Protein AF-A0A2I0B7U6-F1 (afdb_monomer_lite)

Sequence (102 aa):
MCQIKNRWLNLAKKLVETNRHIIYPLVYLLIKLVLTLPVATASIERAFSAMNIVKSLLRNKMGDLWMNDCLVTFIERDIFNKVDNELILQCFQNMKSRRAQL

Radius of gyration: 34.3 Å; chains: 1; bounding box: 72×43×78 Å

pLDDT: mean 74.24, std 9.7, range [41.28, 87.12]

Structure (mmCIF, N/CA/C/O backbone):
data_AF-A0A2I0B7U6-F1
#
_entry.id   AF-A0A2I0B7U6-F1
#
loop_
_atom_site.group_PDB
_atom_site.id
_atom_site.type_symbol
_atom_site.label_atom_id
_atom_site.label_alt_id
_atom_site.label_comp_id
_atom_site.label_asym_id
_atom_site.label_entity_id
_atom_site.label_seq_id
_atom_site.pdbx_PDB_ins_code
_atom_site.Cartn_x
_atom_site.Cartn_y
_atom_site.Cartn_z
_atom_site.occupancy
_atom_site.B_iso_or_equiv
_atom_site.auth_seq_id
_atom_site.auth_comp_id
_atom_site.auth_asym_id
_atom_site.auth_atom_id
_atom_site.pdbx_PDB_model_num
ATOM 1 N N . MET A 1 1 ? 22.598 -9.093 -3.338 1.00 52.69 1 MET A N 1
ATOM 2 C CA . MET A 1 1 ? 21.965 -8.212 -4.353 1.00 52.69 1 MET A CA 1
ATOM 3 C C . MET A 1 1 ? 22.830 -7.002 -4.747 1.00 52.69 1 MET A C 1
ATOM 5 O O . MET A 1 1 ? 22.967 -6.742 -5.936 1.00 52.69 1 MET A O 1
ATOM 9 N N . CYS A 1 2 ? 23.467 -6.288 -3.804 1.00 55.03 2 CYS A N 1
ATOM 10 C CA . CYS A 1 2 ? 24.220 -5.051 -4.100 1.00 55.03 2 CYS A CA 1
ATOM 11 C C . CYS A 1 2 ? 25.475 -5.213 -4.985 1.00 55.03 2 CYS A C 1
ATOM 13 O O . CYS A 1 2 ? 25.720 -4.361 -5.835 1.00 55.03 2 CYS A O 1
ATOM 15 N N . GLN A 1 3 ? 26.238 -6.306 -4.850 1.00 54.09 3 GLN A N 1
ATOM 16 C CA . GLN A 1 3 ? 27.499 -6.481 -5.597 1.00 54.09 3 GLN A CA 1
ATOM 17 C C . GLN A 1 3 ? 27.292 -6.636 -7.113 1.00 54.09 3 GLN A C 1
ATOM 19 O O . GLN A 1 3 ? 28.022 -6.065 -7.920 1.00 54.09 3 GLN A O 1
ATOM 24 N N . ILE A 1 4 ? 26.245 -7.363 -7.513 1.00 64.25 4 ILE A N 1
ATOM 25 C CA . ILE A 1 4 ? 25.906 -7.584 -8.925 1.00 64.25 4 ILE A CA 1
ATOM 26 C C . ILE A 1 4 ? 25.378 -6.284 -9.549 1.00 64.25 4 ILE A C 1
ATOM 28 O O . ILE A 1 4 ? 25.792 -5.912 -10.645 1.00 64.25 4 ILE A O 1
ATOM 32 N N . LYS A 1 5 ? 24.535 -5.535 -8.824 1.00 67.81 5 LYS A N 1
ATOM 33 C CA . LYS A 1 5 ? 23.945 -4.272 -9.297 1.00 67.81 5 LYS A CA 1
ATOM 34 C C . LYS A 1 5 ? 25.002 -3.209 -9.628 1.00 67.81 5 LYS A C 1
ATOM 36 O O . LYS A 1 5 ? 24.905 -2.560 -10.667 1.00 67.81 5 LYS A O 1
ATOM 41 N N . ASN A 1 6 ? 26.040 -3.077 -8.800 1.00 71.81 6 ASN A N 1
ATOM 42 C CA . ASN A 1 6 ? 27.118 -2.103 -9.018 1.00 71.81 6 ASN A CA 1
ATOM 43 C C . ASN A 1 6 ? 27.964 -2.420 -10.260 1.00 71.81 6 ASN A C 1
ATOM 45 O O . ASN A 1 6 ? 28.390 -1.515 -10.976 1.00 71.81 6 ASN A O 1
ATOM 49 N N . ARG A 1 7 ? 28.160 -3.706 -10.566 1.00 75.88 7 ARG A N 1
ATOM 50 C CA . ARG A 1 7 ? 28.907 -4.140 -11.751 1.00 75.88 7 ARG A CA 1
ATOM 51 C C . ARG A 1 7 ? 28.167 -3.807 -13.051 1.00 75.88 7 ARG A C 1
ATOM 53 O O . ARG A 1 7 ? 28.780 -3.259 -13.964 1.00 75.88 7 ARG A O 1
ATOM 60 N N . TRP A 1 8 ? 26.857 -4.052 -13.114 1.00 74.94 8 TRP A N 1
ATOM 61 C CA . TRP A 1 8 ? 26.028 -3.677 -14.271 1.00 74.94 8 TRP A CA 1
ATOM 62 C C . TRP A 1 8 ? 25.884 -2.160 -14.433 1.00 74.94 8 TRP A C 1
ATOM 64 O O . TRP A 1 8 ? 25.889 -1.668 -15.558 1.00 74.94 8 TRP A O 1
ATOM 74 N N . LEU A 1 9 ? 25.837 -1.406 -13.329 1.00 78.06 9 LEU A N 1
ATOM 75 C CA . LEU A 1 9 ? 25.820 0.059 -13.362 1.00 78.06 9 LEU A CA 1
ATOM 76 C C . LEU A 1 9 ? 27.102 0.633 -13.985 1.00 78.06 9 LEU A C 1
ATOM 78 O O . LEU A 1 9 ? 27.032 1.533 -14.820 1.00 78.06 9 LEU A O 1
ATOM 82 N N . ASN A 1 10 ? 28.266 0.090 -13.623 1.00 81.31 10 ASN A N 1
ATOM 83 C CA . ASN A 1 10 ? 29.546 0.518 -14.190 1.00 81.31 10 ASN A CA 1
ATOM 84 C C . ASN A 1 10 ? 29.660 0.177 -15.685 1.00 81.31 10 ASN A C 1
ATOM 86 O O . ASN A 1 10 ? 30.207 0.964 -16.455 1.00 81.31 10 ASN A O 1
ATOM 90 N N . LEU A 1 11 ? 29.108 -0.966 -16.108 1.00 77.44 11 LEU A N 1
ATOM 91 C CA . LEU A 1 11 ? 29.022 -1.341 -17.522 1.00 77.44 11 LEU A CA 1
ATOM 92 C C . LEU A 1 11 ? 28.092 -0.405 -18.305 1.00 77.44 11 LEU A C 1
ATOM 94 O O . LEU A 1 11 ? 28.467 0.061 -19.377 1.00 77.44 11 LEU A O 1
ATOM 98 N N . ALA A 1 12 ? 26.920 -0.078 -17.754 1.00 76.25 12 ALA A N 1
ATOM 99 C CA . ALA A 1 12 ? 25.984 0.859 -18.370 1.00 76.25 12 ALA A CA 1
ATOM 100 C C . ALA A 1 12 ? 26.597 2.261 -18.531 1.00 76.25 12 ALA A C 1
ATOM 102 O O . ALA A 1 12 ? 26.462 2.860 -19.595 1.00 76.25 12 ALA A O 1
ATOM 103 N N . LYS A 1 13 ? 27.327 2.756 -17.518 1.00 81.94 13 LYS A N 1
ATOM 104 C CA . LYS A 1 13 ? 28.055 4.036 -17.589 1.00 81.94 13 LYS A CA 1
ATOM 105 C C . LYS A 1 13 ? 29.097 4.039 -18.709 1.00 81.94 13 LYS A C 1
ATOM 107 O O . LYS A 1 13 ? 29.035 4.902 -19.579 1.00 81.94 13 LYS A O 1
ATOM 112 N N . LYS A 1 14 ? 29.963 3.020 -18.766 1.00 82.00 14 LYS A N 1
ATOM 113 C CA . LYS A 1 14 ? 30.962 2.885 -19.841 1.00 82.00 14 LYS A CA 1
ATOM 114 C C . LYS A 1 14 ? 30.335 2.789 -21.238 1.00 82.00 14 LYS A C 1
ATOM 116 O O . LYS A 1 14 ? 30.919 3.270 -22.206 1.00 82.00 14 LYS A O 1
ATOM 121 N N . LEU A 1 15 ? 29.156 2.174 -21.366 1.00 75.00 15 LEU A N 1
ATOM 122 C CA . LEU A 1 15 ? 28.446 2.045 -22.646 1.00 75.00 15 LEU A CA 1
ATOM 123 C C . LEU A 1 15 ? 27.873 3.385 -23.144 1.00 75.00 15 LEU A C 1
ATOM 125 O O . LEU A 1 15 ? 27.843 3.638 -24.350 1.00 75.00 15 LEU A O 1
ATOM 129 N N . VAL A 1 16 ? 27.423 4.236 -22.216 1.00 76.12 16 VAL A N 1
ATOM 130 C CA . VAL A 1 16 ? 26.952 5.597 -22.511 1.00 76.12 16 VAL A CA 1
ATOM 131 C C . VAL A 1 16 ? 28.132 6.496 -22.880 1.00 76.12 16 VAL A C 1
ATOM 133 O O . VAL A 1 16 ? 28.065 7.164 -23.905 1.00 76.12 16 VAL A O 1
ATOM 136 N N . GLU A 1 17 ? 29.235 6.432 -22.128 1.00 78.56 17 GLU A N 1
ATOM 137 C CA . GLU A 1 17 ? 30.471 7.186 -22.411 1.00 78.56 17 GLU A CA 1
ATOM 138 C C . GLU A 1 17 ? 31.062 6.866 -23.793 1.00 78.56 17 GLU A C 1
ATOM 140 O O . GLU A 1 17 ? 31.585 7.745 -24.470 1.00 78.56 17 GLU A O 1
ATOM 145 N N . THR A 1 18 ? 30.945 5.617 -24.250 1.00 76.38 18 THR A N 1
ATOM 146 C CA . THR A 1 18 ? 31.434 5.185 -25.573 1.00 76.38 18 THR A CA 1
ATOM 147 C C . THR A 1 18 ? 30.424 5.388 -26.710 1.00 76.38 18 THR A C 1
ATOM 149 O O . THR A 1 18 ? 30.666 4.913 -27.818 1.00 76.38 18 THR A O 1
ATOM 152 N N . ASN A 1 19 ? 29.286 6.059 -26.469 1.00 68.06 19 ASN A N 1
ATOM 153 C CA . ASN A 1 19 ? 28.195 6.274 -27.436 1.00 68.06 19 ASN A CA 1
ATOM 154 C C . ASN A 1 19 ? 27.645 4.991 -28.107 1.00 68.06 19 ASN A C 1
ATOM 156 O O . ASN A 1 19 ? 26.905 5.048 -29.088 1.00 68.06 19 ASN A O 1
ATOM 160 N N . ARG A 1 20 ? 27.925 3.802 -27.550 1.00 64.75 20 ARG A N 1
ATOM 161 C CA . ARG A 1 20 ? 27.495 2.508 -28.119 1.00 64.75 20 ARG A CA 1
ATOM 162 C C . ARG A 1 20 ? 26.018 2.188 -27.885 1.00 64.75 20 ARG A C 1
ATOM 164 O O . ARG A 1 20 ? 25.512 1.218 -28.446 1.00 64.75 20 ARG A O 1
ATOM 171 N N . HIS A 1 21 ? 25.320 3.012 -27.105 1.00 63.81 21 HIS A N 1
ATOM 172 C CA . HIS A 1 21 ? 23.873 2.917 -26.897 1.00 63.81 21 HIS A CA 1
ATOM 173 C C . HIS A 1 21 ? 23.064 3.098 -28.197 1.00 63.81 21 HIS A C 1
ATOM 175 O O . HIS A 1 21 ? 21.950 2.591 -28.289 1.00 63.81 21 HIS A O 1
ATOM 181 N N . ILE A 1 22 ? 23.640 3.771 -29.201 1.00 61.47 22 ILE A N 1
ATOM 182 C CA . ILE A 1 22 ? 23.021 4.038 -30.509 1.00 61.47 22 ILE A CA 1
ATOM 183 C C . ILE A 1 22 ? 23.220 2.855 -31.471 1.00 61.47 22 ILE A C 1
ATOM 185 O O . ILE A 1 22 ? 22.351 2.550 -32.279 1.00 61.47 22 ILE A O 1
ATOM 189 N N . ILE A 1 23 ? 24.355 2.156 -31.353 1.00 67.50 23 ILE A N 1
ATOM 190 C CA . ILE A 1 23 ? 24.735 1.041 -32.238 1.00 67.50 23 ILE A CA 1
ATOM 191 C C . ILE A 1 23 ? 24.020 -0.257 -31.829 1.00 67.50 23 ILE A C 1
ATOM 193 O O . ILE A 1 23 ? 23.661 -1.064 -32.681 1.00 67.50 23 ILE A O 1
ATOM 197 N N . TYR A 1 24 ? 23.769 -0.450 -30.529 1.00 70.00 24 TYR A N 1
ATOM 198 C CA . TYR A 1 24 ? 23.107 -1.648 -29.997 1.00 70.00 24 TYR A CA 1
ATOM 199 C C . TYR A 1 24 ? 21.928 -1.295 -29.074 1.00 70.00 24 TYR A C 1
ATOM 201 O O . TYR A 1 24 ? 21.985 -1.547 -27.863 1.00 70.00 24 TYR A O 1
ATOM 209 N N . PRO A 1 25 ? 20.829 -0.746 -29.624 1.00 76.19 25 PRO A N 1
ATOM 210 C CA . PRO A 1 25 ? 19.674 -0.310 -28.835 1.00 76.19 25 PRO A CA 1
ATOM 211 C C . PRO A 1 25 ? 19.016 -1.462 -28.057 1.00 76.19 25 PRO A C 1
ATOM 213 O O . PRO A 1 25 ? 18.602 -1.280 -26.913 1.00 76.19 25 PRO A O 1
ATOM 216 N N . LEU A 1 26 ? 18.992 -2.672 -28.628 1.00 78.69 26 LEU A N 1
ATOM 217 C CA . LEU A 1 26 ? 18.477 -3.887 -27.980 1.00 78.69 26 LEU A CA 1
ATOM 218 C C . LEU A 1 26 ? 19.286 -4.278 -26.735 1.00 78.69 26 LEU A C 1
ATOM 220 O O . LEU A 1 26 ? 18.716 -4.584 -25.688 1.00 78.69 26 LEU A O 1
ATOM 224 N N . VAL A 1 27 ? 20.617 -4.225 -26.824 1.00 80.25 27 VAL A N 1
ATOM 225 C CA . VAL A 1 27 ? 21.514 -4.560 -25.706 1.00 80.25 27 VAL A CA 1
ATOM 226 C C . VAL A 1 27 ? 21.381 -3.523 -24.592 1.00 80.25 27 VAL A C 1
ATOM 228 O O . VAL A 1 27 ? 21.322 -3.875 -23.414 1.00 80.25 27 VAL A O 1
ATOM 231 N N . TYR A 1 28 ? 21.263 -2.245 -24.955 1.00 79.88 28 TYR A N 1
ATOM 232 C CA . TYR A 1 28 ? 21.025 -1.175 -23.992 1.00 79.88 28 TYR A CA 1
ATOM 233 C C . TYR A 1 28 ? 19.669 -1.323 -23.279 1.00 79.88 28 TYR A C 1
ATOM 235 O O . TYR A 1 28 ? 19.595 -1.159 -22.059 1.00 79.88 28 TYR A O 1
ATOM 243 N N . LEU A 1 29 ? 18.611 -1.703 -24.005 1.00 82.38 29 LEU A N 1
ATOM 244 C CA . LEU A 1 29 ? 17.285 -1.950 -23.435 1.00 82.38 29 LEU A CA 1
ATOM 245 C C . LEU A 1 29 ? 17.293 -3.119 -22.439 1.00 82.38 29 LEU A C 1
ATOM 247 O O . LEU A 1 29 ? 16.739 -2.991 -21.348 1.00 82.38 29 LEU A O 1
ATOM 251 N N . LEU A 1 30 ? 17.971 -4.222 -22.773 1.00 83.50 30 LEU A N 1
ATOM 252 C CA . LEU A 1 30 ? 18.154 -5.369 -21.876 1.00 83.50 30 LEU A CA 1
ATOM 253 C C . LEU A 1 30 ? 18.859 -4.964 -20.575 1.00 83.50 30 LEU A C 1
ATOM 255 O O . LEU A 1 30 ? 18.376 -5.277 -19.488 1.00 83.50 30 LEU A O 1
ATOM 259 N N . ILE A 1 31 ? 19.958 -4.209 -20.668 1.00 82.25 31 ILE A N 1
ATOM 260 C CA . ILE A 1 31 ? 20.692 -3.718 -19.490 1.00 82.25 31 ILE A CA 1
ATOM 261 C C . ILE A 1 31 ? 19.804 -2.798 -18.641 1.00 82.25 31 ILE A C 1
ATOM 263 O O . ILE A 1 31 ? 19.803 -2.899 -17.413 1.00 82.25 31 ILE A O 1
ATOM 267 N N . LYS A 1 32 ? 19.011 -1.929 -19.279 1.00 82.69 32 LYS A N 1
ATOM 268 C CA . LYS A 1 32 ? 18.079 -1.027 -18.593 1.00 82.69 32 LYS A CA 1
ATOM 269 C C . LYS A 1 32 ? 16.991 -1.799 -17.842 1.00 82.69 32 LYS A C 1
ATOM 271 O O . LYS A 1 32 ? 16.750 -1.493 -16.679 1.00 82.69 32 LYS A O 1
ATOM 276 N N . LEU A 1 33 ? 16.392 -2.817 -18.463 1.00 83.44 33 LEU A N 1
ATOM 277 C CA . LEU A 1 33 ? 15.387 -3.685 -17.835 1.00 83.44 33 LEU A CA 1
ATOM 278 C C . LEU A 1 33 ? 15.968 -4.471 -16.655 1.00 83.44 33 LEU A C 1
ATOM 280 O O . LEU A 1 33 ? 15.377 -4.505 -15.580 1.00 83.44 33 LEU A O 1
ATOM 284 N N . VAL A 1 34 ? 17.162 -5.044 -16.808 1.00 85.38 34 VAL A N 1
ATOM 285 C CA . VAL A 1 34 ? 17.854 -5.751 -15.717 1.00 85.38 34 VAL A CA 1
ATOM 286 C C . VAL A 1 34 ? 18.197 -4.813 -14.558 1.00 85.38 34 VAL A C 1
ATOM 288 O O . VAL A 1 34 ? 18.203 -5.242 -13.408 1.00 85.38 34 VAL A O 1
ATOM 291 N N . LEU A 1 35 ? 18.447 -3.527 -14.818 1.00 79.69 35 LEU A N 1
ATOM 292 C CA . LEU A 1 35 ? 18.722 -2.544 -13.770 1.00 79.69 35 LEU A CA 1
ATOM 293 C C . LEU A 1 35 ? 17.448 -2.063 -13.049 1.00 79.69 35 LEU A C 1
ATOM 295 O O . LEU A 1 35 ? 17.502 -1.778 -11.848 1.00 79.69 35 LEU A O 1
ATOM 299 N N . THR A 1 36 ? 16.310 -1.988 -13.750 1.00 84.56 36 THR A N 1
ATOM 300 C CA . THR A 1 36 ? 15.012 -1.588 -13.176 1.00 84.56 36 THR A CA 1
ATOM 301 C C . THR A 1 36 ? 14.299 -2.733 -12.465 1.00 84.56 36 THR A C 1
ATOM 303 O O . THR A 1 36 ? 13.613 -2.480 -11.476 1.00 84.56 36 THR A O 1
ATOM 306 N N . LEU A 1 37 ? 14.510 -3.983 -12.888 1.00 82.44 37 LEU A N 1
ATOM 307 C CA . LEU A 1 37 ? 13.942 -5.182 -12.265 1.00 82.44 37 LEU A CA 1
ATOM 308 C C . LEU A 1 37 ? 14.181 -5.240 -10.740 1.00 82.44 37 LEU A C 1
ATOM 310 O O . LEU A 1 37 ? 13.198 -5.301 -10.014 1.00 82.44 37 LEU A O 1
ATOM 314 N N . PRO A 1 38 ? 15.412 -5.097 -10.205 1.00 78.38 38 PRO A N 1
ATOM 315 C CA . PRO A 1 38 ? 15.665 -5.091 -8.762 1.00 78.38 38 PRO A CA 1
ATOM 316 C C . PRO A 1 38 ? 14.905 -3.999 -7.999 1.00 78.38 38 PRO A C 1
ATOM 318 O O . PRO A 1 38 ? 14.570 -4.177 -6.831 1.00 78.38 38 PRO A O 1
ATOM 321 N N . VAL A 1 39 ? 14.682 -2.844 -8.635 1.00 77.50 39 VAL A N 1
ATOM 322 C CA . VAL A 1 39 ? 13.964 -1.707 -8.037 1.00 77.50 39 VAL A CA 1
ATOM 323 C C . VAL A 1 39 ? 12.459 -1.978 -8.021 1.00 77.50 39 VAL A C 1
ATOM 325 O O . VAL A 1 39 ? 11.791 -1.703 -7.022 1.00 77.50 39 VAL A O 1
ATOM 328 N N . ALA A 1 40 ? 11.936 -2.565 -9.098 1.00 77.75 40 ALA A N 1
ATOM 329 C CA . ALA A 1 40 ? 10.553 -3.008 -9.183 1.00 77.75 40 ALA A CA 1
ATOM 330 C C . ALA A 1 40 ? 10.273 -4.149 -8.192 1.00 77.75 40 ALA A C 1
ATOM 332 O O . ALA A 1 40 ? 9.317 -4.056 -7.431 1.00 77.75 40 ALA A O 1
ATOM 333 N N . THR A 1 41 ? 11.143 -5.162 -8.112 1.00 81.31 41 THR A N 1
ATOM 334 C CA . THR A 1 41 ? 11.026 -6.287 -7.170 1.00 81.31 41 THR A CA 1
ATOM 335 C C . THR A 1 41 ? 10.978 -5.809 -5.722 1.00 81.31 41 THR A C 1
ATOM 337 O O . THR A 1 41 ? 10.033 -6.143 -5.017 1.00 81.31 41 THR A O 1
ATOM 340 N N . ALA A 1 42 ? 11.903 -4.940 -5.296 1.00 80.94 42 ALA A N 1
ATOM 341 C CA . ALA A 1 42 ? 11.882 -4.390 -3.937 1.00 80.94 42 ALA A CA 1
ATOM 342 C C . ALA A 1 42 ? 10.606 -3.575 -3.643 1.00 80.94 42 ALA A C 1
ATOM 344 O O . ALA A 1 42 ? 10.098 -3.573 -2.521 1.00 80.94 42 ALA A O 1
ATOM 345 N N . SER A 1 43 ? 10.064 -2.882 -4.650 1.00 82.69 43 SER A N 1
ATOM 346 C CA . SER A 1 43 ? 8.814 -2.124 -4.512 1.00 82.69 43 SER A CA 1
ATOM 347 C C . SER A 1 43 ? 7.597 -3.042 -4.388 1.00 82.69 43 SER A C 1
ATOM 349 O O . SER A 1 43 ? 6.722 -2.777 -3.565 1.00 82.69 43 SER A O 1
ATOM 351 N N . ILE A 1 44 ? 7.568 -4.133 -5.155 1.00 83.62 44 ILE A N 1
ATOM 352 C CA . ILE A 1 44 ? 6.514 -5.153 -5.120 1.00 83.62 44 ILE A CA 1
ATOM 353 C C . ILE A 1 44 ? 6.547 -5.908 -3.789 1.00 83.62 44 ILE A C 1
ATOM 355 O O . ILE A 1 44 ? 5.512 -6.025 -3.144 1.00 83.62 44 ILE A O 1
ATOM 359 N N . GLU A 1 45 ? 7.719 -6.353 -3.332 1.00 82.69 45 GLU A N 1
ATOM 360 C CA . GLU A 1 45 ? 7.886 -7.030 -2.037 1.00 82.69 45 GLU A CA 1
ATOM 361 C C . GLU A 1 45 ? 7.434 -6.139 -0.875 1.00 82.69 45 GLU A C 1
ATOM 363 O O . GLU A 1 45 ? 6.700 -6.578 0.012 1.00 82.69 45 GLU A O 1
ATOM 368 N N . ARG A 1 46 ? 7.800 -4.851 -0.908 1.00 85.50 46 ARG A N 1
ATOM 369 C CA . ARG A 1 46 ? 7.370 -3.873 0.097 1.00 85.50 46 ARG A CA 1
ATOM 370 C C . ARG A 1 46 ? 5.858 -3.635 0.066 1.00 85.50 46 ARG A C 1
ATOM 372 O O . ARG A 1 46 ? 5.235 -3.593 1.125 1.00 85.50 46 ARG A O 1
ATOM 379 N N . ALA A 1 47 ? 5.262 -3.499 -1.119 1.00 85.12 47 ALA A N 1
ATOM 380 C CA . ALA A 1 47 ? 3.817 -3.320 -1.270 1.00 85.12 47 ALA A CA 1
ATOM 381 C C . ALA A 1 47 ? 3.034 -4.568 -0.829 1.00 85.12 47 ALA A C 1
ATOM 383 O O . ALA A 1 47 ? 2.028 -4.456 -0.131 1.00 85.12 47 ALA A O 1
ATOM 384 N N . PHE A 1 48 ? 3.525 -5.760 -1.173 1.00 81.50 48 PHE A N 1
ATOM 385 C CA . PHE A 1 48 ? 2.933 -7.031 -0.766 1.00 81.50 48 PHE A CA 1
ATOM 386 C C . PHE A 1 48 ? 3.021 -7.238 0.749 1.00 81.50 48 PHE A C 1
ATOM 388 O O . PHE A 1 48 ? 2.046 -7.655 1.368 1.00 81.50 48 PHE A O 1
ATOM 395 N N . SER A 1 49 ? 4.146 -6.871 1.368 1.00 86.12 49 SER A N 1
ATOM 396 C CA . SER A 1 49 ? 4.302 -6.898 2.825 1.00 86.12 49 SER A CA 1
ATOM 397 C C . SER A 1 49 ? 3.299 -5.973 3.524 1.00 86.12 49 SER A C 1
ATOM 399 O O . SER A 1 49 ? 2.570 -6.414 4.414 1.0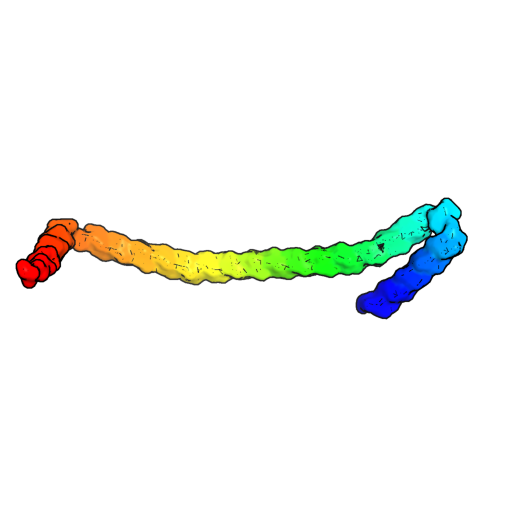0 86.12 49 SER A O 1
ATOM 401 N N . ALA A 1 50 ? 3.165 -4.724 3.062 1.00 85.12 50 ALA A N 1
ATOM 402 C CA . ALA A 1 50 ? 2.179 -3.785 3.601 1.00 85.12 50 ALA A CA 1
ATOM 403 C C . ALA A 1 50 ? 0.738 -4.304 3.445 1.00 85.12 50 ALA A C 1
ATOM 405 O O . ALA A 1 50 ? -0.048 -4.257 4.391 1.00 85.12 50 ALA A O 1
ATOM 406 N N . MET A 1 51 ? 0.406 -4.875 2.284 1.00 87.12 51 MET A N 1
ATOM 407 C CA . MET A 1 51 ? -0.894 -5.502 2.021 1.00 87.12 51 MET A CA 1
ATOM 408 C C . MET A 1 51 ? -1.168 -6.667 2.980 1.00 87.12 51 MET A C 1
ATOM 410 O O . MET A 1 51 ? -2.286 -6.820 3.473 1.00 87.12 51 MET A O 1
ATOM 414 N N . ASN A 1 52 ? -0.156 -7.491 3.252 1.00 83.06 52 ASN A N 1
ATOM 415 C CA . ASN A 1 52 ? -0.281 -8.642 4.135 1.00 83.06 52 ASN A CA 1
ATOM 416 C C . ASN A 1 52 ? -0.484 -8.211 5.597 1.00 83.06 52 ASN A C 1
ATOM 418 O O . ASN A 1 52 ? -1.329 -8.769 6.295 1.00 83.06 52 ASN A O 1
ATOM 422 N N . ILE A 1 53 ? 0.215 -7.157 6.032 1.00 82.81 53 ILE A N 1
ATOM 423 C CA . ILE A 1 53 ? 0.039 -6.536 7.352 1.00 82.81 53 ILE A CA 1
ATOM 424 C C . ILE A 1 53 ? -1.373 -5.961 7.498 1.00 82.81 53 ILE A C 1
ATOM 426 O O . ILE A 1 53 ? -2.043 -6.252 8.484 1.00 82.81 53 ILE A O 1
ATOM 430 N N . VAL A 1 54 ? -1.858 -5.201 6.511 1.00 80.12 54 VAL A N 1
ATOM 431 C CA . VAL A 1 54 ? -3.208 -4.611 6.534 1.00 80.12 54 VAL A CA 1
ATOM 432 C C . VAL A 1 54 ? -4.290 -5.693 6.549 1.00 80.12 54 VAL A C 1
ATOM 434 O O . VAL A 1 54 ? -5.211 -5.622 7.362 1.00 80.12 54 VAL A O 1
ATOM 437 N N . LYS A 1 55 ? -4.165 -6.733 5.711 1.00 74.81 55 LYS A N 1
ATOM 438 C CA . LYS A 1 55 ? -5.090 -7.879 5.712 1.00 74.81 55 LYS A CA 1
ATOM 439 C C . LYS A 1 55 ? -5.086 -8.621 7.048 1.00 74.81 55 LYS A C 1
ATOM 441 O O . LYS A 1 55 ? -6.154 -8.972 7.537 1.00 74.81 55 LYS A O 1
ATOM 446 N N . SER A 1 56 ? -3.911 -8.849 7.632 1.00 76.19 56 SER A N 1
ATOM 447 C CA . SER A 1 56 ? -3.762 -9.525 8.925 1.00 76.19 56 SER A CA 1
ATOM 448 C C . SER A 1 56 ? -4.367 -8.706 10.071 1.00 76.19 56 SER A C 1
ATOM 450 O O . SER A 1 56 ? -5.160 -9.225 10.852 1.00 76.19 56 SER A O 1
ATOM 452 N N . LEU A 1 57 ? -4.089 -7.399 10.117 1.00 76.56 57 LEU A N 1
ATOM 453 C CA . LEU A 1 57 ? -4.647 -6.473 11.106 1.00 76.56 57 LEU A CA 1
ATOM 454 C C . LEU A 1 57 ? -6.169 -6.377 11.027 1.00 76.56 57 LEU A C 1
ATOM 456 O O . LEU A 1 57 ? -6.824 -6.438 12.062 1.00 76.56 57 LEU A O 1
ATOM 460 N N . LEU A 1 58 ? -6.734 -6.245 9.823 1.00 68.19 58 LEU A N 1
ATOM 461 C CA . LEU A 1 58 ? -8.185 -6.230 9.633 1.00 68.19 58 LEU A CA 1
ATOM 462 C C . LEU A 1 58 ? -8.813 -7.550 10.074 1.00 68.19 58 LEU A C 1
ATOM 464 O O . LEU A 1 58 ? -9.819 -7.536 10.771 1.00 68.19 58 LEU A O 1
ATOM 468 N N . ARG A 1 59 ? -8.213 -8.690 9.722 1.00 71.94 59 ARG A N 1
ATOM 469 C CA . ARG A 1 59 ? -8.772 -10.005 10.057 1.00 71.94 59 ARG A CA 1
ATOM 470 C C . ARG A 1 59 ? -8.695 -10.313 11.557 1.00 71.94 59 ARG A C 1
ATOM 472 O O . ARG A 1 59 ? -9.663 -10.837 12.093 1.00 71.94 59 ARG A O 1
ATOM 479 N N . ASN A 1 60 ? -7.610 -9.923 12.229 1.00 68.62 60 ASN A N 1
ATOM 480 C CA . ASN A 1 60 ? -7.474 -10.066 13.683 1.00 68.62 60 ASN A CA 1
ATOM 481 C C . ASN A 1 60 ? -8.344 -9.060 14.457 1.00 68.62 60 ASN A C 1
ATOM 483 O O . ASN A 1 60 ? -8.975 -9.432 15.438 1.00 68.62 60 ASN A O 1
ATOM 487 N N . LYS A 1 61 ? -8.443 -7.794 14.022 1.00 65.62 61 LYS A N 1
ATOM 488 C CA . LYS A 1 61 ? -9.286 -6.795 14.710 1.00 65.62 61 LYS A CA 1
ATOM 489 C C . LYS A 1 61 ? -10.786 -7.018 14.509 1.00 65.62 61 LYS A C 1
ATOM 491 O O . LYS A 1 61 ? -11.556 -6.762 15.428 1.00 65.62 61 LYS A O 1
ATOM 496 N N . MET A 1 62 ? -11.202 -7.472 13.326 1.00 62.31 62 MET A N 1
ATOM 497 C CA . MET A 1 62 ? -12.615 -7.728 13.028 1.00 62.31 62 MET A CA 1
ATOM 498 C C . MET A 1 62 ? -13.153 -8.951 13.788 1.00 62.31 62 MET A C 1
ATOM 500 O O . MET A 1 62 ? -14.331 -8.983 14.114 1.00 62.31 62 MET A O 1
ATOM 504 N N . GLY A 1 63 ? -12.307 -9.950 14.068 1.00 66.50 63 GLY A N 1
ATOM 505 C CA . GLY A 1 63 ? -12.707 -11.148 14.811 1.00 66.50 63 GLY A CA 1
ATOM 506 C C . GLY A 1 63 ? -12.948 -10.886 16.298 1.00 66.50 63 GLY A C 1
ATOM 507 O O . GLY A 1 63 ? -14.003 -11.243 16.807 1.00 66.50 63 GLY A O 1
ATOM 508 N N . ASP A 1 64 ? -12.002 -10.227 16.975 1.00 69.25 64 ASP A N 1
ATOM 509 C CA . ASP A 1 64 ? -12.024 -10.132 18.442 1.00 69.25 64 ASP A CA 1
ATOM 510 C C . ASP A 1 64 ? -12.642 -8.829 18.967 1.00 69.25 64 ASP A C 1
ATOM 512 O O . ASP A 1 64 ? -13.533 -8.859 19.813 1.00 69.25 64 ASP A O 1
ATOM 516 N N . LEU A 1 65 ? -12.200 -7.670 18.466 1.00 77.44 65 LEU A N 1
ATOM 517 C CA . LEU A 1 65 ? -12.634 -6.372 18.997 1.00 77.44 65 LEU A CA 1
ATOM 518 C C . LEU A 1 65 ? -14.043 -6.017 18.519 1.00 77.44 65 LEU A C 1
ATOM 520 O O . LEU A 1 65 ? -14.876 -5.596 19.307 1.00 77.44 65 LEU A O 1
ATOM 524 N N . TRP A 1 66 ? -14.332 -6.245 17.236 1.00 72.88 66 TRP A N 1
ATOM 525 C CA . TRP A 1 66 ? -15.645 -5.927 16.671 1.00 72.88 66 TRP A CA 1
ATOM 526 C C . TRP A 1 66 ? -16.753 -6.790 17.285 1.00 72.88 66 TRP A C 1
ATOM 528 O O . TRP A 1 66 ? -17.827 -6.294 17.609 1.00 72.88 66 TRP A O 1
ATOM 538 N N . MET A 1 67 ? -16.470 -8.075 17.512 1.00 70.75 67 MET A N 1
ATOM 539 C CA . MET A 1 67 ? -17.406 -8.982 18.169 1.00 70.75 67 MET A CA 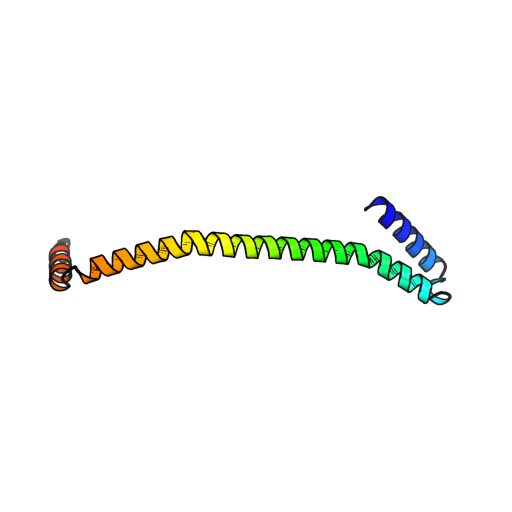1
ATOM 540 C C . MET A 1 67 ? -17.601 -8.621 19.646 1.00 70.75 67 MET A C 1
ATOM 542 O O . MET A 1 67 ? -18.737 -8.647 20.117 1.00 70.75 67 MET A O 1
ATOM 546 N N . ASN A 1 68 ? -16.537 -8.237 20.361 1.00 79.75 68 ASN A N 1
ATOM 547 C CA . ASN A 1 68 ? -16.622 -7.798 21.754 1.00 79.75 68 ASN A CA 1
ATOM 548 C C . ASN A 1 68 ? -17.392 -6.472 21.904 1.00 79.75 68 ASN A C 1
ATOM 550 O O . ASN A 1 68 ? -18.346 -6.417 22.677 1.00 79.75 68 ASN A O 1
ATOM 554 N N . ASP A 1 69 ? -17.064 -5.455 21.103 1.00 80.56 69 ASP A N 1
ATOM 555 C CA . ASP A 1 69 ? -17.714 -4.137 21.132 1.00 80.56 69 ASP A CA 1
ATOM 556 C C . ASP A 1 69 ? -19.203 -4.226 20.755 1.00 80.56 69 ASP A C 1
ATOM 558 O O . ASP A 1 69 ? -20.062 -3.595 21.384 1.00 80.56 69 ASP A O 1
ATOM 562 N N . CYS A 1 70 ? -19.542 -5.048 19.753 1.00 78.44 70 CYS A N 1
ATOM 563 C CA . CYS A 1 70 ? -20.934 -5.309 19.397 1.00 78.44 70 CYS A CA 1
ATOM 564 C C . CYS A 1 70 ? -21.679 -6.052 20.511 1.00 78.44 70 CYS A C 1
ATOM 566 O O . CYS A 1 70 ? -22.817 -5.690 20.797 1.00 78.44 70 CYS A O 1
ATOM 568 N N . LEU A 1 71 ? -21.061 -7.048 21.156 1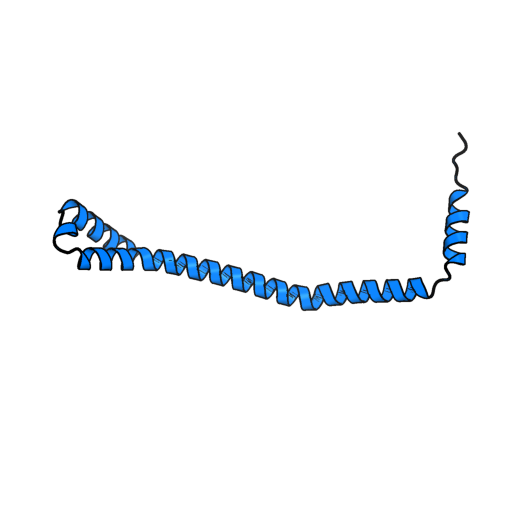.00 81.38 71 LEU A N 1
ATOM 569 C CA . LEU A 1 71 ? -21.656 -7.772 22.287 1.00 81.38 71 LEU A CA 1
ATOM 570 C C . LEU A 1 71 ? -21.940 -6.848 23.472 1.00 81.38 71 LEU A C 1
ATOM 572 O O . LEU A 1 71 ? -23.046 -6.884 24.007 1.00 81.38 71 LEU A O 1
ATOM 576 N N . VAL A 1 72 ? -20.979 -6.001 23.851 1.00 84.19 72 VAL A N 1
ATOM 577 C CA . VAL A 1 72 ? -21.136 -5.034 24.950 1.00 84.19 72 VAL A CA 1
ATOM 578 C C . VAL A 1 72 ? -22.284 -4.073 24.653 1.00 84.19 72 VAL A C 1
A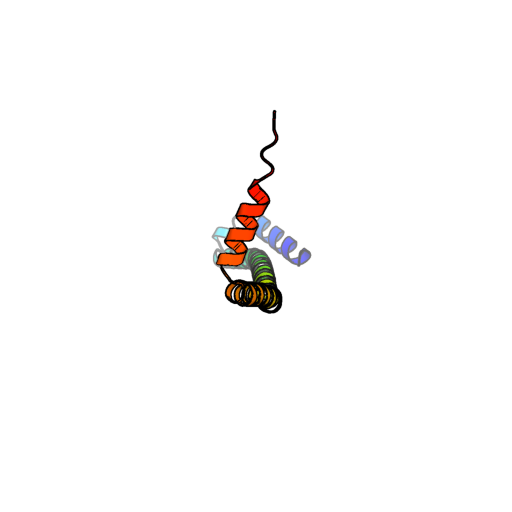TOM 580 O O . VAL A 1 72 ? -23.201 -3.956 25.463 1.00 84.19 72 VAL A O 1
ATOM 583 N N . THR A 1 73 ? -22.314 -3.487 23.453 1.00 84.31 73 THR A N 1
ATOM 584 C CA . THR A 1 73 ? -23.380 -2.553 23.051 1.00 84.31 73 THR A CA 1
ATOM 585 C C . THR A 1 73 ? -24.756 -3.233 23.021 1.00 84.31 73 THR A C 1
ATOM 587 O O . THR A 1 73 ? -25.774 -2.624 23.352 1.00 84.31 73 THR A O 1
ATOM 590 N N . PHE A 1 74 ? -24.816 -4.509 22.627 1.00 81.75 74 PHE A N 1
ATOM 591 C CA . PHE A 1 74 ? -26.065 -5.271 22.585 1.00 81.75 74 PHE A CA 1
ATOM 592 C C . PHE A 1 74 ? -26.598 -5.573 23.989 1.00 81.75 74 PHE A C 1
ATOM 594 O O . PHE A 1 74 ? -27.796 -5.432 24.229 1.00 81.75 74 PHE A O 1
ATOM 601 N N . ILE A 1 75 ? -25.710 -5.944 24.917 1.00 82.75 75 ILE A N 1
ATOM 602 C CA . ILE A 1 75 ? -26.043 -6.199 26.323 1.00 82.75 75 ILE A CA 1
ATOM 603 C C . ILE A 1 75 ? -26.484 -4.903 27.010 1.00 82.75 75 ILE A C 1
ATOM 605 O O . ILE A 1 75 ? -27.522 -4.888 27.666 1.00 82.75 75 ILE A O 1
ATOM 609 N N . GLU A 1 76 ? -25.752 -3.803 26.821 1.00 83.50 76 GLU A N 1
ATOM 610 C CA . GLU A 1 76 ? -26.130 -2.492 27.361 1.00 83.50 76 GLU A CA 1
ATOM 611 C C . GLU A 1 76 ? -27.505 -2.053 26.854 1.00 83.50 76 GLU A C 1
ATOM 613 O O . GLU A 1 76 ? -28.338 -1.597 27.637 1.00 83.50 76 GLU A O 1
ATOM 618 N N . ARG A 1 77 ? -27.784 -2.249 25.561 1.00 83.06 77 ARG A N 1
ATOM 619 C CA . ARG A 1 77 ? -29.081 -1.905 24.970 1.00 83.06 77 ARG A CA 1
ATOM 620 C C . ARG A 1 77 ? -30.218 -2.795 25.473 1.00 83.06 77 ARG A C 1
ATOM 622 O O . ARG A 1 77 ? -31.317 -2.293 25.683 1.00 83.06 77 ARG A O 1
ATOM 629 N N . ASP A 1 78 ? -29.982 -4.091 25.666 1.00 84.12 78 ASP A N 1
ATOM 630 C CA . ASP A 1 78 ? -30.974 -5.019 26.230 1.00 84.12 78 ASP A CA 1
ATOM 631 C C . ASP A 1 78 ? -31.310 -4.674 27.687 1.00 84.12 78 ASP A C 1
ATOM 633 O O . ASP A 1 78 ? -32.481 -4.644 28.067 1.00 84.12 78 ASP A O 1
ATOM 637 N N . ILE A 1 79 ? -30.295 -4.336 28.487 1.00 81.88 79 ILE A N 1
ATOM 638 C CA . ILE A 1 79 ? -30.476 -3.872 29.865 1.00 81.88 79 ILE A CA 1
ATOM 639 C C . ILE A 1 79 ? -31.236 -2.545 29.873 1.00 81.88 79 ILE A C 1
ATOM 641 O O . ILE A 1 79 ? -32.216 -2.414 30.600 1.00 81.88 79 ILE A O 1
ATOM 645 N N . PHE A 1 80 ? -30.838 -1.584 29.038 1.00 76.94 80 PHE A N 1
ATOM 646 C CA . PHE A 1 80 ? -31.484 -0.273 28.971 1.00 76.94 80 PHE A CA 1
ATOM 647 C C . PHE A 1 80 ? -32.951 -0.365 28.531 1.00 76.94 80 PHE A C 1
ATOM 649 O O . PHE A 1 80 ? -33.797 0.317 29.092 1.00 76.94 80 PHE A O 1
ATOM 656 N N . ASN A 1 81 ? -33.281 -1.260 27.595 1.00 78.19 81 ASN A N 1
ATOM 657 C CA . ASN A 1 81 ? -34.662 -1.490 27.158 1.00 78.19 81 ASN A CA 1
ATOM 658 C C . ASN A 1 81 ? -35.544 -2.167 28.221 1.00 78.19 81 ASN A C 1
ATOM 660 O O . ASN A 1 81 ? -36.767 -2.065 28.145 1.00 78.19 81 ASN A O 1
ATOM 664 N N . LYS A 1 82 ? -34.951 -2.884 29.184 1.00 80.50 82 LYS A N 1
ATOM 665 C CA . LYS A 1 82 ? -35.668 -3.481 30.325 1.00 80.50 82 LYS A CA 1
ATOM 666 C C . LYS A 1 82 ? -35.885 -2.493 31.469 1.00 80.50 82 LYS A C 1
ATOM 668 O O . LYS A 1 82 ? -36.701 -2.764 32.347 1.00 80.50 82 LYS A O 1
ATOM 673 N N . VAL A 1 83 ? -35.146 -1.385 31.490 1.00 77.00 83 VAL A N 1
ATOM 674 C CA . VAL A 1 83 ? -35.319 -0.324 32.482 1.00 77.00 83 VAL A CA 1
ATOM 675 C C . VAL A 1 83 ? -36.462 0.583 32.037 1.00 77.00 83 VAL A C 1
ATOM 677 O O . VAL A 1 83 ? -36.495 1.064 30.909 1.00 77.00 83 VAL A O 1
ATOM 680 N N . ASP A 1 84 ? -37.409 0.817 32.942 1.00 74.69 84 ASP A N 1
ATOM 681 C CA . ASP A 1 84 ? -38.558 1.673 32.674 1.00 74.69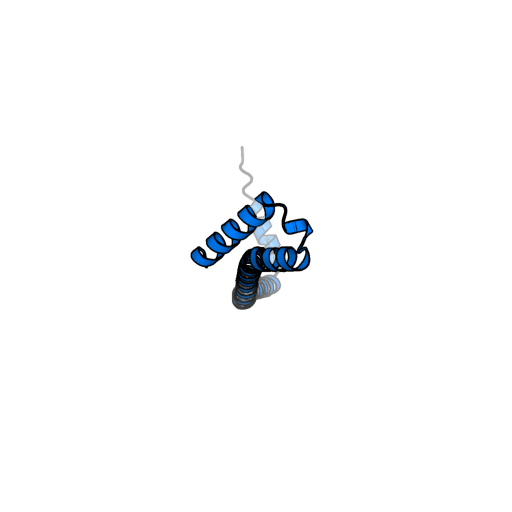 84 ASP A CA 1
ATOM 682 C C . ASP A 1 84 ? -38.106 3.131 32.481 1.00 74.69 84 ASP A C 1
ATOM 684 O O . ASP A 1 84 ? -37.440 3.715 33.346 1.00 74.69 84 ASP A O 1
ATOM 688 N N . ASN A 1 85 ? -38.461 3.726 31.338 1.00 70.12 85 ASN A N 1
ATOM 689 C CA . ASN A 1 85 ? -38.103 5.107 31.002 1.00 70.12 85 ASN A CA 1
ATOM 690 C C . ASN A 1 85 ? -38.619 6.107 32.050 1.00 70.12 85 ASN A C 1
ATOM 692 O O . ASN A 1 85 ? -37.994 7.149 32.265 1.00 70.12 85 ASN A O 1
ATOM 696 N N . GLU A 1 86 ? -39.713 5.774 32.740 1.00 69.62 86 GLU A N 1
ATOM 697 C CA . GLU A 1 86 ? -40.297 6.606 33.791 1.00 69.62 86 GLU A CA 1
ATOM 698 C C . GLU A 1 86 ? -39.374 6.703 35.020 1.00 69.62 86 GLU A C 1
ATOM 700 O O . GLU A 1 86 ? -39.205 7.779 35.600 1.00 69.62 86 GLU A O 1
ATOM 705 N N . LEU A 1 87 ? -38.681 5.612 35.373 1.00 70.06 87 LEU A N 1
ATOM 706 C CA . LEU A 1 87 ? -37.704 5.593 36.470 1.00 70.06 87 LEU A CA 1
ATOM 707 C C . LEU A 1 87 ? -36.450 6.403 36.126 1.00 70.06 87 LEU A C 1
ATOM 709 O O . LEU A 1 87 ? -35.907 7.100 36.986 1.00 70.06 87 LEU A O 1
ATOM 713 N N . ILE A 1 88 ? -36.009 6.362 34.865 1.00 71.19 88 ILE A N 1
ATOM 714 C CA . ILE A 1 88 ? -34.877 7.166 34.378 1.00 71.19 88 ILE A CA 1
ATOM 715 C C . ILE A 1 88 ? -35.229 8.657 34.454 1.00 71.19 88 ILE A C 1
ATOM 717 O O . ILE A 1 88 ? -34.429 9.457 34.950 1.00 71.19 88 ILE A O 1
ATOM 721 N N . LEU A 1 89 ? -36.439 9.033 34.024 1.00 70.69 89 LEU A N 1
ATOM 722 C CA . LEU A 1 89 ? -36.923 10.411 34.063 1.00 70.69 89 LEU A CA 1
ATOM 723 C C . LEU A 1 89 ? -37.045 10.934 35.501 1.00 70.69 89 LEU A C 1
ATOM 725 O O . LEU A 1 89 ? -36.550 12.026 35.793 1.00 70.69 89 LEU A O 1
ATOM 729 N N . GLN A 1 90 ? -37.621 10.147 36.415 1.00 71.00 90 GLN A N 1
ATOM 730 C CA . GLN A 1 90 ? -37.711 10.510 37.833 1.00 71.00 90 GLN A CA 1
ATOM 731 C C . GLN A 1 90 ? -36.331 10.643 38.489 1.00 71.00 90 GLN A C 1
ATOM 733 O O . GLN A 1 90 ? -36.088 11.589 39.242 1.00 71.00 90 GLN A O 1
ATOM 738 N N . CYS A 1 91 ? -35.384 9.754 38.175 1.00 67.25 91 CYS A N 1
ATOM 739 C CA . CYS A 1 91 ? -34.035 9.820 38.735 1.00 67.25 91 CYS A CA 1
ATOM 740 C C . CYS A 1 91 ? -33.265 11.060 38.234 1.00 67.25 91 CYS A C 1
ATOM 742 O O . CYS A 1 91 ? -32.573 11.724 39.011 1.00 67.25 91 CYS A O 1
ATOM 744 N N . PHE A 1 92 ? -33.434 11.430 36.960 1.00 68.00 92 PHE A N 1
ATOM 745 C CA . PHE A 1 92 ? -32.876 12.663 36.395 1.00 68.00 92 PHE A CA 1
ATOM 746 C C . PHE A 1 92 ? -33.507 13.931 36.982 1.00 68.00 92 PHE A C 1
ATOM 748 O O . PHE A 1 92 ? -32.805 14.922 37.196 1.00 68.00 92 PHE A O 1
ATOM 755 N N . GLN A 1 93 ? -34.811 13.920 37.266 1.00 68.25 93 GLN A N 1
ATOM 756 C CA . GLN A 1 93 ? -35.488 15.030 37.941 1.00 68.25 93 GLN A CA 1
ATOM 757 C C . GLN A 1 93 ? -35.007 15.186 39.391 1.00 68.25 93 GLN A C 1
ATOM 759 O O . GLN A 1 93 ? -34.692 16.301 39.810 1.00 68.25 93 GLN A O 1
ATOM 764 N N . ASN A 1 94 ? -34.831 14.078 40.118 1.00 66.50 94 ASN A N 1
ATOM 765 C CA . ASN A 1 94 ? -34.333 14.077 41.498 1.00 66.50 94 ASN A CA 1
ATOM 766 C C . ASN A 1 94 ? -32.873 14.548 41.620 1.00 66.50 94 ASN A C 1
ATOM 768 O O . ASN A 1 94 ? -32.489 15.113 42.644 1.00 66.50 94 ASN A O 1
ATOM 772 N N . MET A 1 95 ? -32.056 14.390 40.573 1.00 65.94 95 MET A N 1
ATOM 773 C CA . MET A 1 95 ? -30.683 14.913 40.545 1.00 65.94 95 MET A CA 1
ATOM 774 C C . MET A 1 95 ? -30.590 16.427 40.281 1.00 65.94 95 MET A C 1
ATOM 776 O O . MET A 1 95 ? -29.567 17.033 40.607 1.00 65.94 95 MET A O 1
ATOM 780 N N . LYS A 1 96 ? -31.638 17.074 39.742 1.00 59.16 96 LYS A N 1
ATOM 781 C CA . LYS A 1 96 ? -31.635 18.517 39.424 1.00 59.16 96 LYS A CA 1
ATOM 782 C C . LYS A 1 96 ? -31.883 19.449 40.623 1.00 59.16 96 LYS A C 1
ATOM 784 O O . LYS A 1 96 ? -31.813 20.664 40.443 1.00 59.16 96 LYS A O 1
ATOM 789 N N . SER A 1 97 ? -32.124 18.941 41.838 1.00 57.47 97 SER A N 1
ATOM 790 C CA . SER A 1 97 ? -32.397 19.796 43.013 1.00 57.47 97 SER A CA 1
ATOM 791 C C . SER A 1 97 ? -31.167 20.506 43.596 1.00 57.47 97 SER A C 1
ATOM 793 O O . SER A 1 97 ? -31.312 21.380 44.445 1.00 57.47 97 SER A O 1
ATOM 795 N N . ARG A 1 98 ? -29.954 20.235 43.100 1.00 57.06 98 ARG A N 1
ATOM 796 C CA . ARG A 1 98 ? -28.754 21.009 43.459 1.00 57.06 98 ARG A CA 1
ATOM 797 C C . ARG A 1 98 ? -28.559 22.217 42.539 1.00 57.06 98 ARG A C 1
ATOM 799 O O . ARG A 1 98 ? -27.517 22.375 41.910 1.00 57.06 98 ARG A O 1
ATOM 806 N N . ARG A 1 99 ? -29.558 23.103 42.475 1.00 52.22 99 ARG A N 1
ATOM 807 C CA . ARG A 1 99 ? -29.293 24.508 42.134 1.00 52.22 99 ARG A CA 1
ATOM 808 C C . ARG A 1 99 ? -28.591 25.111 43.345 1.00 52.22 99 ARG A C 1
ATOM 810 O O . ARG A 1 99 ? -29.217 25.305 44.381 1.00 52.22 99 ARG A O 1
ATOM 817 N N . ALA A 1 100 ? -27.283 25.324 43.218 1.00 50.91 100 ALA A N 1
ATOM 818 C CA . ALA A 1 100 ? -26.502 26.099 44.168 1.00 50.91 100 ALA A CA 1
ATOM 819 C C . ALA A 1 100 ? -27.227 27.427 44.435 1.00 50.91 100 ALA A C 1
ATOM 821 O O . ALA A 1 100 ? -27.458 28.204 43.507 1.00 50.91 100 ALA A O 1
ATOM 822 N N . GLN A 1 101 ? -27.640 27.633 45.683 1.00 43.69 101 GLN A N 1
ATOM 823 C CA . GLN A 1 101 ? -28.050 28.940 46.175 1.00 43.69 101 GLN A CA 1
ATOM 824 C C . GLN A 1 101 ? -26.773 29.785 46.266 1.00 43.69 101 GLN A C 1
ATOM 826 O O . GLN A 1 101 ? -25.901 29.487 47.083 1.00 43.69 101 GLN A O 1
ATOM 831 N N . LEU A 1 102 ? -26.644 30.760 45.363 1.00 41.28 102 LEU A N 1
ATOM 832 C CA . LEU A 1 102 ? -25.816 31.951 45.554 1.00 41.28 102 LEU A CA 1
ATOM 833 C C . LEU A 1 102 ? -26.694 33.038 46.172 1.00 41.28 102 LEU A C 1
ATOM 835 O O . LEU A 1 102 ? -27.869 33.128 45.743 1.00 41.28 102 L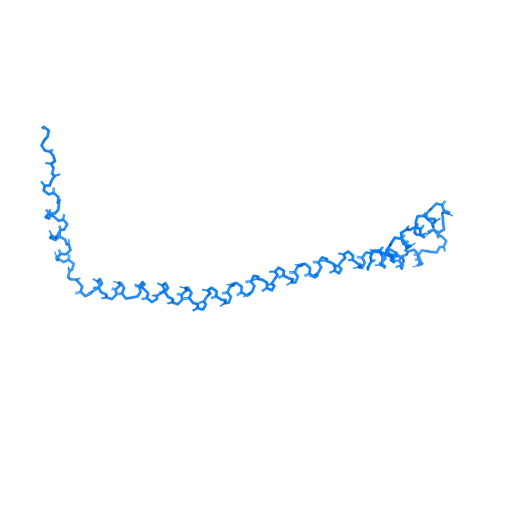EU A O 1
#

Secondary structure (DSSP, 8-state):
-HHHHHHHHHHHHHHHHTTTTTT-HHHHHHHHHHHHHHHHHHHHHHHHHHHHHHHHHHHHHHHHHHHHHHHHHHHHHHHHHHS-HHHHHHHHHHHTT-----

InterPro domains:
  IPR008906 HAT, C-terminal dimerisation domain [PF05699] (19-78)
  IPR055298 AtLOH3-like [PTHR11697] (10-101)

Foldseek 3Di:
DVVVLVVLVVVLVVCVVVVVCVVCVPVNVVSVCVNCVVVVVVVVVVVVVVVVVVVVVCVVCCPPVVVVVVVVVVVVVVVVVPDDVVVVVVVVVVVPPPPPDD

Organism: NCBI:txid1088818